Protein AF-A0AA38NW73-F1 (afdb_monomer_lite)

Radius of gyration: 11.8 Å; chains: 1; bounding box: 26×30×29 Å

Organism: NCBI:txid153919

Sequence (67 aa):
HGQVVTYRYSNVRQPPQISFAGKIPRLSRVWDDEHPSWDPVDCANNLLEINGTAIALRYWPDVYRGR

pLDDT: mean 86.82, std 7.78, range [52.03, 94.44]

Structure (mmCIF, N/CA/C/O backbone):
data_AF-A0AA38NW73-F1
#
_entry.id   AF-A0AA38NW73-F1
#
loop_
_atom_site.group_PDB
_atom_site.id
_atom_site.type_symbol
_atom_site.label_atom_id
_atom_site.label_alt_id
_atom_site.label_comp_id
_atom_site.label_asym_id
_atom_site.label_entity_id
_atom_site.label_seq_id
_atom_site.pdbx_PDB_ins_code
_atom_site.Cartn_x
_atom_site.Cartn_y
_atom_site.Cartn_z
_atom_site.occupancy
_atom_site.B_iso_or_equiv
_atom_site.auth_seq_id
_atom_site.auth_comp_id
_atom_site.auth_asym_id
_atom_site.auth_atom_id
_atom_site.pdbx_PDB_model_num
ATOM 1 N N . HIS A 1 1 ? -1.889 -17.932 -1.348 1.00 59.44 1 HIS A N 1
ATOM 2 C CA . HIS A 1 1 ? -2.115 -17.886 0.113 1.00 59.44 1 HIS A CA 1
ATOM 3 C C . HIS A 1 1 ? -2.564 -16.477 0.456 1.00 59.44 1 HIS A C 1
ATOM 5 O O . HIS A 1 1 ? -1.900 -15.558 0.008 1.00 59.44 1 HIS A O 1
ATOM 11 N N . GLY A 1 2 ? -3.686 -16.301 1.158 1.00 78.38 2 GLY A N 1
ATOM 12 C CA . GLY A 1 2 ? -4.177 -14.975 1.556 1.00 78.38 2 GLY A CA 1
ATOM 13 C C . GLY A 1 2 ? -3.830 -14.654 3.010 1.00 78.38 2 GLY A C 1
ATOM 14 O O . GLY A 1 2 ? -3.710 -15.569 3.826 1.00 78.38 2 GLY A O 1
ATOM 15 N N . GLN A 1 3 ? -3.686 -13.368 3.332 1.00 84.75 3 GLN A N 1
ATOM 16 C CA . GLN A 1 3 ? -3.513 -12.874 4.699 1.00 84.75 3 GLN A CA 1
ATOM 17 C C . GLN A 1 3 ? -4.804 -12.193 5.164 1.00 84.75 3 GLN A C 1
ATOM 19 O O . GLN A 1 3 ? -5.350 -11.340 4.470 1.00 84.75 3 GLN A O 1
ATOM 24 N N . VAL A 1 4 ? -5.292 -12.552 6.353 1.00 88.94 4 VAL A N 1
ATOM 25 C CA . VAL A 1 4 ? -6.450 -11.882 6.959 1.00 88.94 4 VAL A CA 1
ATOM 26 C C . VAL A 1 4 ? -5.968 -10.659 7.737 1.00 88.94 4 VAL A C 1
ATOM 28 O O . VAL A 1 4 ? -5.199 -10.791 8.689 1.00 88.94 4 VAL A O 1
ATOM 31 N N . VAL A 1 5 ? -6.448 -9.473 7.360 1.00 87.94 5 VAL A N 1
ATOM 32 C CA . VAL A 1 5 ? -6.155 -8.208 8.051 1.00 87.94 5 VAL A CA 1
ATOM 33 C C . VAL A 1 5 ? -7.381 -7.778 8.850 1.00 87.94 5 VAL A C 1
ATOM 35 O O . VAL A 1 5 ? -8.413 -7.425 8.288 1.00 87.94 5 VAL A O 1
ATOM 38 N N . THR A 1 6 ? -7.272 -7.795 10.181 1.00 89.31 6 THR A N 1
ATOM 39 C CA . THR A 1 6 ? -8.334 -7.311 11.081 1.00 89.31 6 THR A CA 1
ATOM 40 C C . THR A 1 6 ? -8.044 -5.874 11.492 1.00 89.31 6 THR A C 1
ATOM 42 O O . THR A 1 6 ? -6.962 -5.594 12.004 1.00 89.31 6 THR A O 1
ATOM 45 N N . TYR A 1 7 ? -8.995 -4.959 11.312 1.00 88.19 7 TYR A N 1
ATOM 46 C CA . TYR A 1 7 ? -8.800 -3.545 11.634 1.00 88.19 7 TYR A CA 1
ATOM 47 C C . TYR A 1 7 ? -10.087 -2.867 12.108 1.00 88.19 7 TYR A C 1
ATOM 49 O O . TYR A 1 7 ? -11.193 -3.358 11.895 1.00 88.19 7 TYR A O 1
ATOM 57 N N . ARG A 1 8 ? -9.931 -1.718 12.774 1.00 87.88 8 ARG A N 1
ATOM 58 C CA . ARG A 1 8 ? -11.026 -0.785 13.066 1.00 87.88 8 ARG A CA 1
ATOM 59 C C . ARG A 1 8 ? -10.961 0.363 12.072 1.00 87.88 8 ARG A C 1
ATOM 61 O O . ARG A 1 8 ? -9.864 0.825 11.770 1.00 87.88 8 ARG A O 1
ATOM 68 N N . TYR A 1 9 ? -12.108 0.873 11.632 1.00 83.62 9 TYR A N 1
ATOM 69 C CA . TYR A 1 9 ? -12.151 1.992 10.684 1.00 83.62 9 TYR A CA 1
ATOM 70 C C . TYR A 1 9 ? -11.397 3.234 11.193 1.00 83.62 9 TYR A C 1
ATOM 72 O O . TYR A 1 9 ? -10.742 3.920 10.420 1.00 83.62 9 TYR A O 1
ATOM 80 N N . SER A 1 10 ? -11.388 3.472 12.511 1.00 84.44 10 SER A N 1
ATOM 81 C CA . SER A 1 10 ? -10.601 4.541 13.149 1.00 84.44 10 SER A CA 1
ATOM 82 C C . SER A 1 10 ? -9.091 4.453 12.900 1.00 84.44 10 SER A C 1
ATOM 84 O O . SER A 1 10 ? -8.393 5.447 13.061 1.00 84.44 10 SER A O 1
ATOM 86 N N . ASN A 1 11 ? -8.583 3.270 12.545 1.00 81.19 11 ASN A N 1
ATOM 87 C CA . ASN A 1 11 ? -7.165 3.032 12.280 1.00 81.19 11 ASN A CA 1
ATOM 88 C C . ASN A 1 11 ? -6.823 3.217 10.793 1.00 81.19 11 ASN A C 1
ATOM 90 O O . ASN A 1 11 ? -5.647 3.240 10.436 1.00 81.19 11 ASN A O 1
ATOM 94 N N . VAL A 1 12 ? -7.834 3.328 9.926 1.00 87.62 12 VAL A N 1
ATOM 95 C CA . VAL A 1 12 ? -7.651 3.554 8.492 1.00 87.62 12 VAL A CA 1
ATOM 96 C C . VAL A 1 12 ? -7.385 5.038 8.279 1.00 87.62 12 VAL A C 1
ATOM 98 O O . VAL A 1 12 ? -8.191 5.895 8.648 1.00 87.62 12 VAL A O 1
ATOM 101 N N . ARG A 1 13 ? -6.239 5.358 7.675 1.00 82.50 13 ARG A N 1
ATOM 102 C CA . ARG A 1 13 ? -5.931 6.736 7.279 1.00 82.50 13 ARG A CA 1
ATOM 103 C C . ARG A 1 13 ? -6.956 7.210 6.248 1.00 82.50 13 ARG A C 1
ATOM 105 O O . ARG A 1 13 ? -7.437 6.421 5.430 1.00 82.50 13 ARG A O 1
ATOM 112 N N . GLN A 1 14 ? -7.280 8.503 6.274 1.00 80.12 14 GLN A N 1
ATOM 113 C CA . GLN A 1 14 ? -8.140 9.080 5.241 1.00 80.12 14 GLN A CA 1
ATOM 114 C C . GLN A 1 14 ? -7.555 8.789 3.853 1.00 80.12 14 GLN A C 1
ATOM 116 O O . GLN A 1 14 ? -6.331 8.846 3.701 1.00 80.12 14 GLN A O 1
ATOM 121 N N . PRO A 1 15 ? -8.403 8.470 2.859 1.00 78.12 15 PRO A N 1
ATOM 122 C CA . PRO A 1 15 ? -7.922 8.172 1.522 1.00 78.12 15 PRO A CA 1
ATOM 123 C C . PRO A 1 15 ? -7.185 9.406 0.981 1.00 78.12 15 PRO A C 1
ATOM 125 O O . PRO A 1 15 ? -7.777 10.490 0.934 1.00 78.12 15 PRO A O 1
ATOM 128 N N . PRO A 1 16 ? -5.900 9.290 0.605 1.00 79.31 16 PRO A N 1
ATOM 129 C CA . PRO A 1 16 ? -5.168 10.413 0.044 1.00 79.31 16 PRO A CA 1
ATOM 130 C C . PRO A 1 16 ? -5.782 10.822 -1.300 1.00 79.31 16 PRO A C 1
ATOM 132 O O . PRO A 1 16 ? -6.306 9.989 -2.040 1.00 79.31 16 PRO A O 1
ATOM 135 N N . GLN A 1 17 ? -5.679 12.103 -1.663 1.00 77.75 17 GLN A N 1
ATOM 136 C CA . GLN A 1 17 ? -5.893 12.504 -3.053 1.00 77.75 17 GLN A CA 1
ATOM 137 C C . GLN A 1 17 ? -4.693 12.044 -3.882 1.00 77.75 17 GLN A C 1
ATOM 139 O O . GLN A 1 17 ? -3.604 12.610 -3.803 1.00 77.75 17 GLN A O 1
ATOM 144 N N . ILE A 1 18 ? -4.898 10.998 -4.675 1.00 80.94 18 ILE A N 1
ATOM 145 C CA . ILE A 1 18 ? -3.877 10.383 -5.522 1.00 80.94 18 ILE A CA 1
ATOM 146 C C . ILE A 1 18 ? -4.311 10.408 -6.981 1.00 80.94 18 ILE A C 1
ATOM 148 O O . ILE A 1 18 ? -5.465 10.153 -7.314 1.00 80.94 18 ILE A O 1
ATOM 152 N N . SER A 1 19 ? -3.356 10.707 -7.860 1.00 82.12 19 SER A N 1
ATOM 153 C CA . SER A 1 19 ? -3.536 10.665 -9.308 1.00 82.12 19 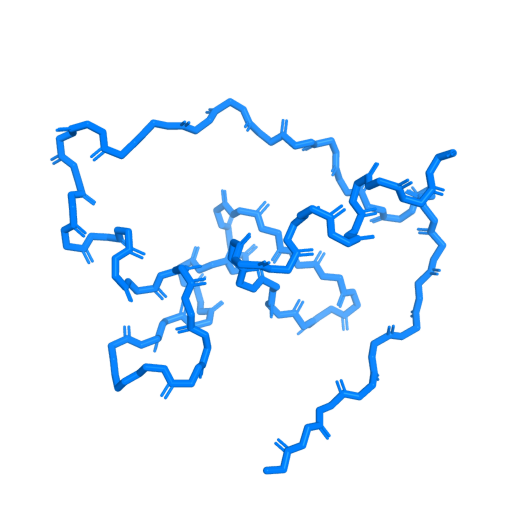SER A CA 1
ATOM 154 C C . SER A 1 19 ? -2.404 9.878 -9.953 1.00 82.12 19 SER A C 1
ATOM 156 O O . SER A 1 19 ? -1.225 10.088 -9.655 1.00 82.12 19 SER A O 1
ATOM 158 N N . PHE A 1 20 ? -2.775 8.987 -10.870 1.00 85.50 20 PHE A N 1
ATOM 159 C CA . PHE A 1 20 ? -1.851 8.172 -11.660 1.00 85.50 20 PHE A CA 1
ATOM 160 C C . PHE A 1 20 ? -1.780 8.605 -13.129 1.00 85.50 20 PHE A C 1
ATOM 162 O O . PHE A 1 20 ? -1.123 7.932 -13.918 1.00 85.50 20 PHE A O 1
ATOM 169 N N . ALA A 1 21 ? -2.395 9.736 -13.499 1.00 82.88 21 ALA A N 1
ATOM 170 C CA . ALA A 1 21 ? -2.519 10.186 -14.891 1.00 82.88 21 ALA A CA 1
ATOM 171 C C . ALA A 1 21 ? -1.176 10.277 -15.649 1.00 82.88 21 ALA A C 1
ATOM 173 O O . ALA A 1 21 ? -1.137 10.053 -16.852 1.00 82.88 21 ALA A O 1
ATOM 174 N N . GLY A 1 22 ? -0.066 10.542 -14.948 1.00 83.62 22 GLY A N 1
ATOM 175 C CA . GLY A 1 22 ? 1.294 10.532 -15.513 1.00 83.62 22 GLY A CA 1
ATOM 176 C C . GLY A 1 22 ? 2.201 9.410 -14.996 1.00 83.62 22 GLY A C 1
ATOM 177 O O . GLY A 1 22 ? 3.406 9.448 -15.220 1.00 83.62 22 GLY A O 1
ATOM 178 N N . LYS A 1 23 ? 1.666 8.446 -14.235 1.00 85.94 23 LYS A N 1
ATOM 179 C CA . LYS A 1 23 ? 2.448 7.436 -13.498 1.00 85.94 23 LYS A CA 1
ATOM 180 C C . LYS A 1 23 ? 1.830 6.036 -13.603 1.00 85.94 23 LYS A C 1
ATOM 182 O O . LYS A 1 23 ? 1.754 5.317 -12.610 1.00 85.94 23 LYS A O 1
ATOM 187 N N . ILE A 1 24 ? 1.427 5.630 -14.808 1.00 85.62 24 ILE A N 1
ATOM 188 C CA . ILE A 1 24 ? 0.878 4.288 -15.083 1.00 85.62 24 ILE A CA 1
ATOM 189 C C . ILE A 1 24 ? 1.815 3.150 -14.627 1.00 85.62 24 ILE A C 1
ATOM 191 O O . ILE A 1 24 ? 1.325 2.214 -13.996 1.00 85.62 24 ILE A O 1
ATOM 195 N N . PRO A 1 25 ? 3.153 3.221 -14.813 1.00 88.38 25 PRO A N 1
ATOM 196 C CA . PRO A 1 25 ? 4.038 2.189 -14.275 1.00 88.38 25 PRO A CA 1
ATOM 197 C C . PRO A 1 25 ? 3.943 2.073 -12.754 1.00 88.38 25 PRO A C 1
ATOM 199 O O . PRO A 1 25 ? 3.965 0.972 -12.222 1.00 88.38 25 PRO A O 1
ATOM 202 N N . ARG A 1 26 ? 3.768 3.194 -12.047 1.00 89.06 26 ARG A N 1
ATOM 203 C CA . ARG A 1 26 ? 3.571 3.184 -10.596 1.00 89.06 26 ARG A CA 1
ATOM 204 C C . ARG A 1 26 ? 2.236 2.553 -10.218 1.00 89.06 26 ARG A C 1
ATOM 206 O O . ARG A 1 26 ? 2.202 1.774 -9.278 1.00 89.06 26 ARG A O 1
ATOM 213 N N . LEU A 1 27 ? 1.168 2.833 -10.972 1.00 90.50 27 LEU A N 1
ATOM 214 C CA . LEU A 1 27 ? -0.142 2.216 -10.749 1.00 90.50 27 LEU A CA 1
ATOM 215 C C . LEU A 1 27 ? -0.039 0.685 -10.750 1.00 90.50 27 LEU A C 1
ATOM 217 O O . LEU A 1 27 ? -0.540 0.048 -9.832 1.00 90.50 27 LEU A O 1
ATOM 221 N N . SER A 1 28 ? 0.693 0.101 -11.706 1.00 89.56 28 SER A N 1
ATOM 222 C CA . SER A 1 28 ? 0.888 -1.358 -11.765 1.00 89.56 28 SER A CA 1
ATOM 223 C C . SER A 1 28 ? 1.587 -1.955 -10.537 1.00 89.56 28 SER A C 1
ATOM 225 O O . SER A 1 28 ? 1.428 -3.137 -10.256 1.00 89.56 28 SER A O 1
ATOM 227 N N . ARG A 1 29 ? 2.355 -1.154 -9.788 1.00 93.00 29 ARG A N 1
ATOM 228 C CA . ARG A 1 29 ? 3.084 -1.612 -8.597 1.00 93.00 29 ARG A CA 1
ATOM 229 C C . ARG A 1 29 ? 2.260 -1.569 -7.320 1.00 93.00 29 ARG A C 1
ATOM 231 O O . ARG A 1 29 ? 2.650 -2.176 -6.336 1.00 93.00 29 ARG A O 1
ATOM 238 N N . VAL A 1 30 ? 1.142 -0.848 -7.332 1.00 93.62 30 VAL A N 1
ATOM 239 C CA . VAL A 1 30 ? 0.328 -0.589 -6.135 1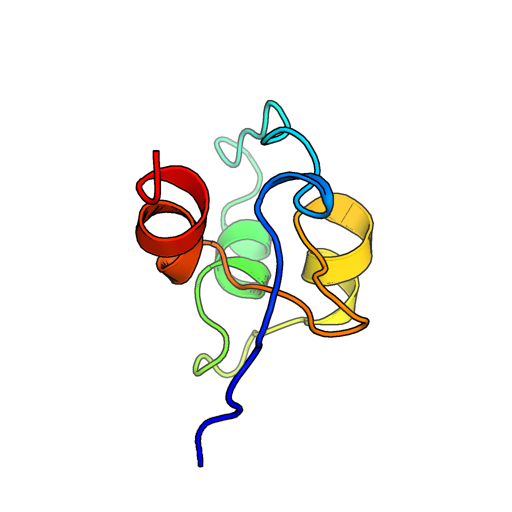.00 93.62 30 VAL A CA 1
ATOM 240 C C . VAL A 1 30 ? -1.139 -0.998 -6.297 1.00 93.62 30 VAL A C 1
ATOM 242 O O . VAL A 1 30 ? -1.909 -0.955 -5.338 1.00 93.62 30 VAL A O 1
ATOM 245 N N . TRP A 1 31 ? -1.554 -1.365 -7.512 1.00 93.19 31 TRP A N 1
ATOM 246 C CA . TRP A 1 31 ? -2.936 -1.727 -7.817 1.00 93.19 31 TRP A CA 1
ATOM 247 C C . TRP A 1 31 ? -3.322 -3.109 -7.292 1.00 93.19 31 TRP A C 1
ATOM 249 O O . TRP A 1 31 ? -4.395 -3.255 -6.706 1.00 93.19 31 TRP A O 1
ATOM 259 N N . ASP A 1 32 ? -2.449 -4.092 -7.503 1.00 93.94 32 ASP A N 1
ATOM 260 C CA . ASP A 1 32 ? -2.714 -5.509 -7.276 1.00 93.94 32 ASP A CA 1
ATOM 261 C C . ASP A 1 32 ? -1.487 -6.184 -6.659 1.00 93.94 32 ASP A C 1
ATOM 263 O O . ASP A 1 32 ? -0.393 -6.120 -7.223 1.00 93.94 32 ASP A O 1
ATOM 267 N N . ASP A 1 33 ? -1.679 -6.804 -5.498 1.00 93.19 33 ASP A N 1
ATOM 268 C CA . ASP A 1 33 ? -0.644 -7.494 -4.729 1.00 93.19 33 ASP A CA 1
ATOM 269 C C . ASP A 1 33 ? -0.332 -8.903 -5.238 1.00 93.19 33 ASP A C 1
ATOM 271 O O . ASP A 1 33 ? 0.679 -9.491 -4.855 1.00 93.19 33 ASP A O 1
ATOM 275 N N . GLU A 1 34 ? -1.151 -9.426 -6.152 1.00 92.56 34 GLU A N 1
ATOM 276 C CA . GLU A 1 34 ? -0.896 -10.689 -6.849 1.00 92.56 34 GLU A CA 1
ATOM 277 C C . GLU A 1 34 ? -0.058 -10.492 -8.127 1.00 92.56 34 GLU A C 1
ATOM 279 O O . GLU A 1 34 ? 0.427 -11.460 -8.719 1.00 92.56 34 GLU A O 1
ATOM 284 N N . HIS A 1 35 ? 0.139 -9.243 -8.564 1.00 91.50 35 HIS A N 1
ATOM 285 C CA . HIS A 1 35 ? 0.866 -8.939 -9.792 1.00 91.50 35 HIS A CA 1
ATOM 286 C C . HIS A 1 35 ? 2.395 -8.989 -9.576 1.00 91.50 35 HIS A C 1
ATOM 288 O O . HIS A 1 35 ? 2.888 -8.486 -8.568 1.00 91.50 35 HIS A O 1
ATOM 294 N N . PRO A 1 36 ? 3.203 -9.484 -10.539 1.00 92.12 36 PRO A N 1
ATOM 295 C CA . PRO A 1 36 ? 4.663 -9.579 -10.383 1.00 92.12 36 PRO A CA 1
ATOM 296 C C . PRO A 1 36 ? 5.389 -8.252 -10.131 1.00 92.12 36 PRO A C 1
ATOM 298 O O . PRO A 1 36 ? 6.518 -8.242 -9.651 1.00 92.12 36 PRO A O 1
ATOM 301 N N . SER A 1 37 ? 4.770 -7.129 -10.497 1.00 91.94 37 SER A N 1
ATOM 302 C CA . SER A 1 37 ? 5.316 -5.789 -10.262 1.00 91.94 37 SER A CA 1
ATOM 303 C C . SER A 1 37 ? 4.932 -5.200 -8.909 1.00 91.94 37 SER A C 1
ATOM 305 O O . SER A 1 37 ? 5.268 -4.042 -8.671 1.00 91.94 37 SER A O 1
ATOM 307 N N . TRP A 1 38 ? 4.201 -5.936 -8.068 1.00 93.75 38 TRP A N 1
ATOM 308 C CA . TRP A 1 38 ? 3.777 -5.473 -6.754 1.00 93.75 38 TRP A CA 1
ATOM 309 C C . TRP A 1 38 ? 4.965 -4.981 -5.926 1.00 93.75 38 TRP A C 1
ATOM 311 O O . TRP A 1 38 ? 5.961 -5.683 -5.743 1.00 93.75 38 TRP A O 1
ATOM 321 N N . ASP A 1 39 ? 4.838 -3.758 -5.424 1.00 94.19 39 ASP A N 1
ATOM 322 C CA . ASP A 1 39 ? 5.805 -3.120 -4.548 1.00 94.19 39 ASP A CA 1
ATOM 323 C C . ASP A 1 39 ? 5.100 -2.741 -3.234 1.00 94.19 39 ASP A C 1
ATOM 325 O O . ASP A 1 39 ? 4.492 -1.665 -3.130 1.00 94.19 39 ASP A O 1
ATOM 329 N N . PRO A 1 40 ? 5.164 -3.614 -2.208 1.00 91.44 40 PRO A N 1
ATOM 330 C CA . PRO A 1 40 ? 4.519 -3.348 -0.929 1.00 91.44 40 PRO A CA 1
ATOM 331 C C . PRO A 1 40 ? 5.117 -2.125 -0.224 1.00 91.44 40 PRO A C 1
ATOM 333 O O . PRO A 1 40 ? 4.429 -1.494 0.574 1.00 91.44 40 PRO A O 1
ATOM 336 N N . VAL A 1 41 ? 6.367 -1.755 -0.528 1.00 91.75 41 VAL A N 1
ATOM 337 C CA . VAL A 1 41 ? 7.056 -0.617 0.091 1.00 91.75 41 VAL A CA 1
ATOM 338 C C . VAL A 1 41 ? 6.568 0.701 -0.509 1.00 91.75 41 VAL A C 1
ATOM 340 O O . VAL A 1 41 ? 6.282 1.634 0.245 1.00 91.75 41 VAL A O 1
ATOM 343 N N . ASP A 1 42 ? 6.419 0.796 -1.837 1.00 88.44 42 ASP A N 1
ATOM 344 C CA . ASP A 1 42 ? 5.802 1.981 -2.462 1.00 88.44 42 ASP A CA 1
ATOM 345 C C . ASP A 1 42 ? 4.347 2.134 -1.997 1.00 88.44 42 ASP A C 1
ATOM 347 O O . ASP A 1 42 ? 3.920 3.245 -1.673 1.00 88.44 42 ASP A O 1
ATOM 351 N N . CYS A 1 43 ? 3.608 1.025 -1.883 1.00 89.50 43 CYS A N 1
ATOM 352 C CA . CYS A 1 43 ? 2.224 1.047 -1.422 1.00 89.50 43 CYS A CA 1
ATOM 353 C C . CYS A 1 43 ? 2.092 1.495 0.044 1.00 89.50 43 CYS A C 1
ATOM 355 O O . CYS A 1 43 ? 1.378 2.461 0.319 1.00 89.50 43 CYS A O 1
ATOM 357 N N . ALA A 1 44 ? 2.790 0.848 0.983 1.00 86.44 44 ALA A N 1
ATOM 358 C CA . ALA A 1 44 ? 2.684 1.161 2.410 1.00 86.44 44 ALA A CA 1
ATOM 359 C C . ALA A 1 44 ? 3.102 2.604 2.732 1.00 86.44 44 ALA A C 1
ATOM 361 O O . ALA A 1 44 ? 2.413 3.306 3.474 1.00 86.44 44 ALA A O 1
ATOM 362 N N . ASN A 1 45 ? 4.200 3.076 2.132 1.00 83.94 45 ASN A N 1
ATOM 363 C CA . ASN A 1 45 ? 4.737 4.403 2.429 1.00 83.94 45 ASN A CA 1
ATOM 364 C C . ASN A 1 45 ? 3.894 5.544 1.852 1.00 83.94 45 ASN A C 1
ATOM 366 O O . ASN A 1 45 ? 3.884 6.637 2.417 1.00 83.94 45 ASN A O 1
ATOM 370 N N . ASN A 1 46 ? 3.211 5.321 0.725 1.00 81.06 46 ASN A N 1
ATOM 371 C CA . ASN A 1 46 ? 2.579 6.407 -0.027 1.00 81.06 46 ASN A CA 1
ATOM 372 C C . ASN A 1 46 ? 1.056 6.335 -0.102 1.00 81.06 46 ASN A C 1
ATOM 374 O O . ASN A 1 46 ? 0.439 7.323 -0.501 1.00 81.06 46 ASN A O 1
ATOM 378 N N . LEU A 1 47 ? 0.453 5.187 0.207 1.00 88.38 47 LEU A N 1
ATOM 379 C CA . LEU A 1 47 ? -0.963 4.939 -0.043 1.00 88.38 47 LEU A CA 1
ATOM 380 C C . LEU A 1 47 ? -1.674 4.485 1.227 1.00 88.38 47 LEU A C 1
ATOM 382 O O . LEU A 1 47 ? -2.259 5.309 1.929 1.00 88.38 47 LEU A O 1
ATOM 386 N N . LEU A 1 48 ? -1.639 3.186 1.518 1.00 90.00 48 LEU A N 1
ATOM 387 C CA . LEU A 1 48 ? -2.349 2.611 2.648 1.00 90.00 48 LEU A CA 1
ATOM 388 C C . LEU A 1 48 ? -1.573 1.436 3.2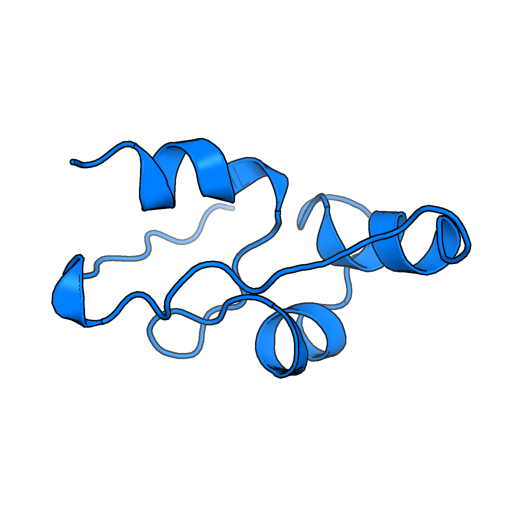31 1.00 90.00 48 LEU A C 1
ATOM 390 O O . LEU A 1 48 ? -1.247 0.464 2.547 1.00 90.00 48 LEU A O 1
ATOM 394 N N . GLU A 1 49 ? -1.349 1.533 4.533 1.00 92.50 49 GLU A N 1
ATOM 395 C CA . GLU A 1 49 ? -0.864 0.458 5.377 1.00 92.50 49 GLU A CA 1
ATOM 396 C C . GLU A 1 49 ? -1.825 0.310 6.556 1.00 92.50 49 GLU A C 1
ATOM 398 O O . GLU A 1 49 ? -2.207 1.300 7.190 1.00 92.50 49 GLU A O 1
ATOM 403 N N . ILE A 1 50 ? -2.218 -0.927 6.847 1.00 91.69 50 ILE A N 1
ATOM 404 C CA . ILE A 1 50 ? -3.045 -1.268 8.001 1.00 91.69 50 ILE A CA 1
ATOM 405 C C . ILE A 1 50 ? -2.301 -2.331 8.805 1.00 91.69 50 ILE A C 1
ATOM 407 O O . ILE A 1 50 ? -2.024 -3.415 8.300 1.00 91.69 50 ILE A O 1
ATOM 411 N N . ASN A 1 51 ? -1.978 -2.022 10.064 1.00 89.62 51 ASN A N 1
ATOM 412 C CA . ASN A 1 51 ? -1.240 -2.911 10.972 1.00 89.62 51 ASN A CA 1
ATOM 413 C C . ASN A 1 51 ? 0.059 -3.481 10.359 1.00 89.62 51 ASN A C 1
ATOM 415 O O . ASN A 1 51 ? 0.321 -4.677 10.471 1.00 89.62 51 ASN A O 1
ATOM 419 N N . GLY A 1 52 ? 0.848 -2.655 9.66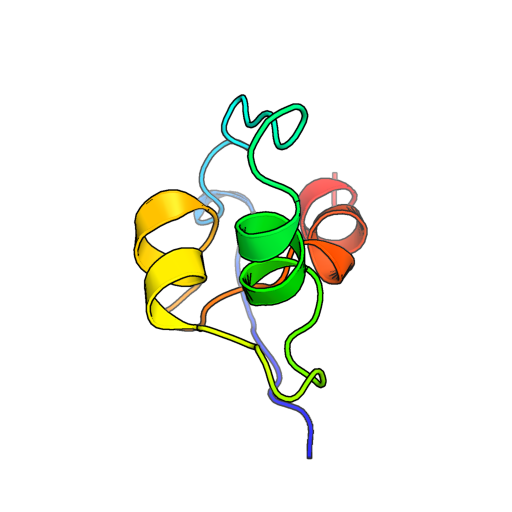4 1.00 89.00 52 GLY A N 1
ATOM 420 C CA . GLY A 1 52 ? 2.088 -3.098 9.009 1.00 89.00 52 GLY A CA 1
ATOM 421 C C . GLY A 1 52 ? 1.883 -3.912 7.726 1.00 89.00 52 GLY A C 1
ATOM 422 O O . GLY A 1 52 ? 2.844 -4.455 7.192 1.00 89.00 52 GLY A O 1
ATOM 423 N N . THR A 1 53 ? 0.646 -4.030 7.232 1.00 92.12 53 THR A N 1
ATOM 424 C CA . THR A 1 53 ? 0.334 -4.706 5.966 1.00 92.12 53 THR A CA 1
ATOM 425 C C . THR A 1 53 ? -0.026 -3.672 4.906 1.00 92.12 53 THR A C 1
ATOM 427 O O . THR A 1 53 ? -0.964 -2.890 5.088 1.00 92.12 53 THR A O 1
ATOM 430 N N . ALA A 1 54 ? 0.714 -3.667 3.797 1.00 93.75 54 ALA A N 1
ATOM 431 C CA . ALA A 1 54 ? 0.418 -2.839 2.634 1.00 93.75 54 ALA A CA 1
ATOM 432 C C . ALA A 1 54 ? -0.896 -3.291 1.983 1.00 93.75 54 ALA A C 1
ATOM 434 O O . ALA A 1 54 ? -1.076 -4.479 1.721 1.00 93.75 54 ALA A O 1
ATOM 435 N N . ILE A 1 55 ? -1.802 -2.351 1.710 1.00 93.38 55 ILE A N 1
ATOM 436 C CA . ILE A 1 55 ? -3.116 -2.658 1.135 1.00 93.38 55 ILE A CA 1
ATOM 437 C C . ILE A 1 55 ? -3.191 -2.132 -0.296 1.00 93.38 55 ILE A C 1
ATOM 439 O O . ILE A 1 55 ? -3.277 -0.920 -0.516 1.00 93.38 55 ILE A O 1
ATOM 443 N N . ALA A 1 56 ? -3.200 -3.055 -1.258 1.00 94.44 56 ALA A N 1
ATOM 444 C CA . ALA A 1 56 ? -3.324 -2.736 -2.676 1.00 94.44 56 ALA A CA 1
ATOM 445 C C . ALA A 1 56 ? -4.618 -1.965 -2.987 1.00 94.44 56 ALA A C 1
ATOM 447 O O . ALA A 1 56 ? -5.656 -2.166 -2.345 1.00 94.44 56 ALA A O 1
ATOM 448 N N . LEU A 1 57 ? -4.574 -1.100 -4.007 1.00 92.75 57 LEU A N 1
ATOM 449 C CA . LEU A 1 57 ? -5.704 -0.231 -4.367 1.00 92.75 57 LEU A CA 1
ATOM 450 C C . LEU A 1 57 ? -6.980 -1.012 -4.701 1.00 92.75 57 LEU A C 1
ATOM 452 O O . LEU A 1 57 ? -8.073 -0.524 -4.416 1.00 92.75 57 LEU A O 1
ATOM 456 N N . ARG A 1 58 ? -6.867 -2.225 -5.262 1.00 93.56 58 ARG A N 1
ATOM 457 C CA . ARG A 1 58 ? -8.031 -3.067 -5.584 1.00 93.56 58 ARG A CA 1
ATOM 458 C C . ARG A 1 58 ? -8.925 -3.370 -4.375 1.00 93.56 58 ARG A C 1
ATOM 460 O O . ARG A 1 58 ? -10.118 -3.573 -4.567 1.00 93.56 58 ARG A O 1
ATOM 467 N N . TYR A 1 59 ? -8.383 -3.351 -3.153 1.00 93.00 59 TYR A N 1
ATOM 468 C CA . TYR A 1 59 ? -9.130 -3.613 -1.914 1.00 93.00 59 TYR A CA 1
ATOM 469 C C . TYR A 1 59 ? -9.684 -2.347 -1.252 1.00 93.00 59 TYR A C 1
ATOM 471 O O . TYR A 1 59 ? -10.439 -2.426 -0.285 1.00 93.00 59 TYR A O 1
ATOM 479 N N . TRP A 1 60 ? -9.332 -1.157 -1.746 1.00 91.06 60 TRP A N 1
ATOM 480 C CA . TRP A 1 60 ? -9.791 0.106 -1.164 1.00 91.06 60 TRP A CA 1
ATOM 481 C C . TRP A 1 60 ? -11.312 0.261 -1.138 1.00 91.06 60 TRP A C 1
ATOM 483 O O . TRP A 1 60 ? -11.814 0.782 -0.139 1.00 91.06 60 TRP A O 1
ATOM 493 N N . PRO A 1 61 ? -12.073 -0.189 -2.157 1.00 90.25 61 PRO A N 1
ATOM 494 C CA . PRO A 1 61 ? -13.524 -0.203 -2.067 1.00 90.25 61 PRO A CA 1
ATOM 495 C C . PRO A 1 61 ? -14.010 -0.959 -0.832 1.00 90.25 61 PRO A C 1
ATOM 497 O O . PRO A 1 61 ? -14.827 -0.419 -0.102 1.00 90.25 61 PRO A O 1
ATOM 500 N N . ASP A 1 62 ? -13.472 -2.139 -0.529 1.00 89.81 62 ASP A N 1
ATOM 501 C CA .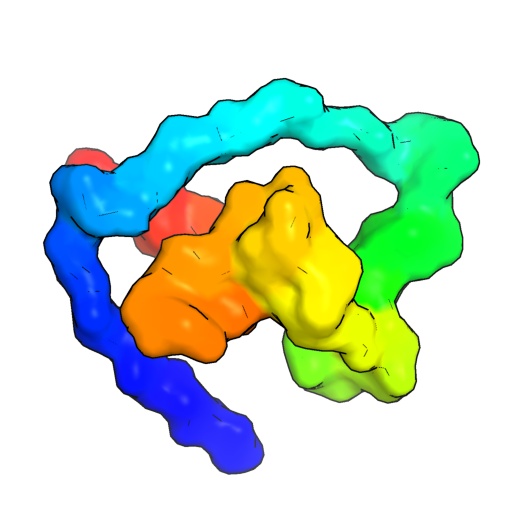 ASP A 1 62 ? -13.894 -2.919 0.641 1.00 89.81 62 ASP A CA 1
ATOM 502 C C . ASP A 1 62 ? -13.478 -2.255 1.959 1.00 89.81 62 ASP A C 1
ATOM 504 O O . ASP A 1 62 ? -14.230 -2.274 2.934 1.00 89.81 62 ASP A O 1
ATOM 508 N N . VAL A 1 63 ? -12.312 -1.600 1.976 1.00 89.31 63 VAL A N 1
ATOM 509 C CA . VAL A 1 63 ? -11.815 -0.883 3.158 1.00 89.31 63 VAL A CA 1
ATOM 510 C C . VAL A 1 63 ? -12.656 0.350 3.494 1.00 89.31 6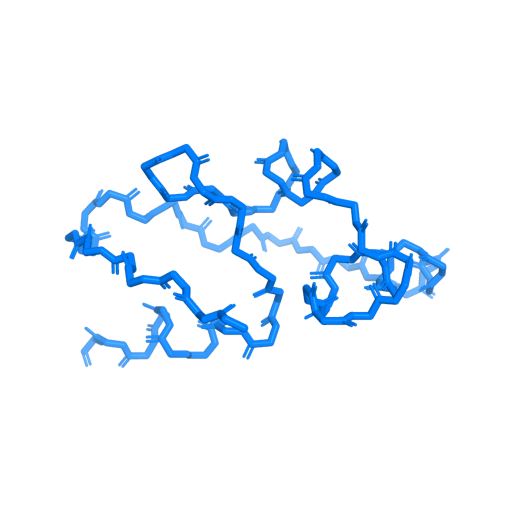3 VAL A C 1
ATOM 512 O O . VAL A 1 63 ? -13.009 0.573 4.653 1.00 89.31 63 VAL A O 1
ATOM 515 N N . TYR A 1 64 ? -12.986 1.168 2.493 1.00 86.50 64 TYR A N 1
ATOM 516 C CA . TYR A 1 64 ? -13.666 2.449 2.705 1.00 86.50 64 TYR A CA 1
ATOM 517 C C . TYR A 1 64 ? -15.195 2.363 2.632 1.00 86.50 64 TYR A C 1
ATOM 519 O O . TYR A 1 64 ? -15.877 3.269 3.113 1.00 86.50 64 TYR A O 1
ATOM 527 N N . ARG A 1 65 ? -15.749 1.289 2.057 1.00 81.75 65 ARG A N 1
ATOM 528 C CA . ARG A 1 65 ? -17.200 1.064 1.963 1.00 81.75 65 ARG A CA 1
ATOM 529 C C . ARG A 1 65 ? -17.805 0.457 3.227 1.00 81.75 65 ARG A C 1
ATOM 531 O O . ARG A 1 65 ? -19.024 0.458 3.329 1.00 81.75 65 ARG A O 1
ATOM 538 N N . GLY A 1 66 ? -17.003 -0.000 4.194 1.00 62.59 66 GLY A N 1
ATOM 539 C CA . GLY A 1 66 ? -17.456 -0.472 5.517 1.00 62.59 66 GLY A CA 1
ATOM 540 C C . GLY A 1 66 ? -18.051 0.617 6.427 1.00 62.59 66 GLY A C 1
ATOM 541 O O . GLY A 1 66 ? -17.871 0.565 7.642 1.00 62.59 66 GLY A O 1
ATOM 542 N N . ARG A 1 67 ? -18.699 1.619 5.830 1.00 52.03 67 ARG A N 1
ATOM 543 C CA . ARG A 1 67 ? -19.360 2.752 6.467 1.00 52.03 67 ARG A CA 1
ATOM 544 C C . ARG A 1 67 ? -20.853 2.494 6.612 1.00 52.03 67 ARG A C 1
ATOM 546 O O . ARG A 1 67 ? -21.437 1.923 5.665 1.00 52.03 67 ARG A O 1
#

Secondary structure (DSSP, 8-state):
--------GGGSPPPP----TT-HHHHHHHS-TTSTT--HHHHHHHT-EETTEE--GGGHHHHHH--

Foldseek 3Di:
DDDDADDDLVQWDDFDPDDCPPPVLVLQQQADPVHPNDDQPSQVVPGTDGPNGRDGPPCVCVSVVPD